Protein AF-A0A2P4YH26-F1 (afdb_monomer_lite)

Organism: NCBI:txid4796

pLDDT: mean 71.0, std 16.08, range [33.94, 95.19]

Foldseek 3Di:
DVVVVVVVVVVVVVPPPPPPPPPPDDDDLPPDDDDDCDPVLVVQLVVQLFDDDDPLQSCLSPQLDPRPPDDDAEDEAEDPDQDPCVVVDDLPPPHHAEYEHADDSVSSSVCSNSSHHYDYDDDDPPVVCPVPPVSVVVSCVVVVVVVD

Structure (mmCIF, N/CA/C/O backbone):
data_AF-A0A2P4YH26-F1
#
_entry.id   AF-A0A2P4YH26-F1
#
loop_
_atom_site.group_PDB
_atom_site.id
_atom_site.type_symbol
_atom_site.label_atom_id
_atom_site.label_alt_id
_atom_site.label_comp_id
_atom_site.label_asym_id
_atom_site.label_entity_id
_atom_site.label_seq_id
_atom_site.pdbx_PDB_ins_code
_atom_site.Cartn_x
_atom_site.Cartn_y
_atom_site.Cartn_z
_atom_site.occupancy
_atom_site.B_iso_or_equiv
_atom_site.auth_seq_id
_atom_site.auth_comp_id
_atom_site.auth_asym_id
_atom_site.auth_atom_id
_atom_site.pdbx_PDB_model_num
ATOM 1 N N . MET A 1 1 ? 18.485 51.018 -24.179 1.00 55.31 1 MET A N 1
ATOM 2 C CA . MET A 1 1 ? 19.057 49.900 -23.391 1.00 55.31 1 MET A CA 1
ATOM 3 C C . MET A 1 1 ? 18.297 49.651 -22.091 1.00 55.31 1 MET A C 1
ATOM 5 O O . MET A 1 1 ? 17.938 48.511 -21.854 1.00 55.31 1 MET A O 1
ATOM 9 N N . LEU A 1 2 ? 17.972 50.676 -21.290 1.00 50.12 2 LEU A N 1
ATOM 10 C CA . LEU A 1 2 ? 17.225 50.501 -20.028 1.00 50.12 2 LEU A CA 1
ATOM 11 C C . LEU A 1 2 ? 15.783 49.977 -20.215 1.00 50.12 2 LEU A C 1
ATOM 13 O O . LEU A 1 2 ? 15.335 49.133 -19.447 1.00 50.12 2 LEU A O 1
ATOM 17 N N . LEU A 1 3 ? 15.090 50.395 -21.283 1.00 50.81 3 LEU A N 1
ATOM 18 C CA . LEU A 1 3 ? 13.731 49.923 -21.603 1.00 50.81 3 LEU A CA 1
ATOM 19 C C . LEU A 1 3 ? 13.684 48.430 -21.987 1.00 50.81 3 LEU A C 1
ATOM 21 O O . LEU A 1 3 ? 12.739 47.723 -21.657 1.00 50.81 3 LEU A O 1
ATOM 25 N N . SER A 1 4 ? 14.730 47.945 -22.659 1.00 53.72 4 SER A N 1
ATOM 26 C CA . SER A 1 4 ? 14.850 46.560 -23.133 1.00 53.72 4 SER A CA 1
ATOM 27 C C . SER A 1 4 ? 15.083 45.580 -21.978 1.00 53.72 4 SER A C 1
ATOM 29 O O . SER A 1 4 ? 14.564 44.468 -21.992 1.00 53.72 4 SER A O 1
ATOM 31 N N . VAL A 1 5 ? 15.827 46.015 -20.954 1.00 57.22 5 VAL A N 1
ATOM 32 C CA . VAL A 1 5 ? 16.092 45.230 -19.739 1.00 57.22 5 VAL A CA 1
ATOM 33 C C . VAL A 1 5 ? 14.832 45.127 -18.873 1.00 57.22 5 VAL A C 1
ATOM 35 O O . VAL A 1 5 ? 14.538 44.053 -18.360 1.00 57.22 5 VAL A O 1
ATOM 38 N N . ALA A 1 6 ? 14.037 46.198 -18.776 1.00 58.22 6 ALA A N 1
ATOM 39 C CA . ALA A 1 6 ? 12.788 46.192 -18.009 1.00 58.22 6 ALA A CA 1
ATOM 40 C C . ALA A 1 6 ? 11.753 45.193 -18.566 1.00 58.22 6 ALA A C 1
ATOM 42 O O . ALA A 1 6 ? 11.118 44.473 -17.799 1.00 58.22 6 ALA A O 1
ATOM 43 N N . ILE A 1 7 ? 11.632 45.095 -19.895 1.00 59.41 7 ILE A N 1
ATOM 44 C CA . ILE A 1 7 ? 10.722 44.147 -20.560 1.00 59.41 7 ILE A CA 1
ATOM 45 C C . ILE A 1 7 ? 11.181 42.697 -20.339 1.00 59.41 7 ILE A C 1
ATOM 47 O O . ILE A 1 7 ? 10.358 41.834 -20.043 1.00 59.41 7 ILE A O 1
ATOM 51 N N . ALA A 1 8 ? 12.488 42.426 -20.412 1.00 58.56 8 ALA A N 1
ATOM 52 C CA . ALA A 1 8 ? 13.033 41.088 -20.173 1.00 58.56 8 ALA A CA 1
ATOM 53 C C . ALA A 1 8 ? 12.855 40.622 -18.713 1.00 58.56 8 ALA A C 1
ATOM 55 O O . ALA A 1 8 ? 12.557 39.453 -18.478 1.00 58.56 8 ALA A O 1
ATOM 56 N N . VAL A 1 9 ? 12.977 41.533 -17.739 1.00 58.69 9 VAL A N 1
ATOM 57 C CA . VAL A 1 9 ? 12.735 41.242 -16.313 1.00 58.69 9 VAL A CA 1
ATOM 58 C C . VAL A 1 9 ? 11.246 41.001 -16.038 1.00 58.69 9 VAL A C 1
ATOM 60 O O . VAL A 1 9 ? 10.903 40.075 -15.307 1.00 58.69 9 VAL A O 1
ATOM 63 N N . LEU A 1 10 ? 10.352 41.764 -16.677 1.00 57.06 10 LEU A N 1
ATOM 64 C CA . LEU A 1 10 ? 8.902 41.556 -16.580 1.00 57.06 10 LEU A CA 1
ATOM 65 C C . LEU A 1 10 ? 8.459 40.213 -17.184 1.00 57.06 10 LEU A C 1
ATOM 67 O O . LEU A 1 10 ? 7.611 39.546 -16.602 1.00 57.06 10 LEU A O 1
ATOM 71 N N . LEU A 1 11 ? 9.062 39.769 -18.293 1.00 55.50 11 LEU A N 1
ATOM 72 C CA . LEU A 1 11 ? 8.759 38.465 -18.902 1.00 55.50 11 LEU A CA 1
ATOM 73 C C . LEU A 1 11 ? 9.250 37.266 -18.069 1.00 55.50 11 LEU A C 1
ATOM 75 O O . LEU A 1 11 ? 8.610 36.218 -18.087 1.00 55.50 11 LEU A O 1
ATOM 79 N N . GLN A 1 12 ? 10.342 37.410 -17.311 1.00 53.78 12 GLN A N 1
ATOM 80 C CA . GLN A 1 12 ? 10.853 36.359 -16.414 1.00 53.78 12 GLN A CA 1
ATOM 81 C C . GLN A 1 12 ? 10.000 36.201 -15.142 1.00 53.78 12 GLN A C 1
ATOM 83 O O . GLN A 1 12 ? 9.910 35.103 -14.601 1.00 53.78 12 GLN A O 1
ATOM 88 N N . LEU A 1 13 ? 9.331 37.268 -14.688 1.00 50.56 13 LEU A N 1
ATOM 89 C CA . LEU A 1 13 ? 8.448 37.239 -13.512 1.00 50.56 13 LEU A CA 1
ATOM 90 C C . LEU A 1 13 ? 7.072 36.605 -13.787 1.00 50.56 13 LEU A C 1
ATOM 92 O O . LEU A 1 13 ? 6.393 36.219 -12.842 1.00 50.56 13 LEU A O 1
ATOM 96 N N . VAL A 1 14 ? 6.659 36.476 -15.054 1.00 52.44 14 VAL A N 1
ATOM 97 C CA . VAL A 1 14 ? 5.358 35.884 -15.437 1.00 52.44 14 VAL A CA 1
ATOM 98 C C . VAL A 1 14 ? 5.423 34.354 -15.544 1.00 52.44 14 VAL A C 1
ATOM 100 O O . VAL A 1 14 ? 4.398 33.686 -15.459 1.00 52.44 14 VAL A O 1
ATOM 103 N N . VAL A 1 15 ? 6.618 33.764 -15.659 1.00 50.00 15 VAL A N 1
ATOM 104 C CA . VAL A 1 15 ? 6.800 32.300 -15.667 1.00 50.00 15 VAL A CA 1
ATOM 105 C C . VAL A 1 15 ? 7.119 31.801 -14.257 1.00 50.00 15 VAL A C 1
ATOM 107 O O . VAL A 1 15 ? 8.029 31.005 -14.032 1.00 50.00 15 VAL A O 1
ATOM 110 N N . THR A 1 16 ? 6.350 32.242 -13.264 1.00 49.81 16 THR A N 1
ATOM 111 C CA . THR A 1 16 ? 6.188 31.422 -12.066 1.00 49.81 16 THR A CA 1
ATOM 112 C C . THR A 1 16 ? 5.353 30.227 -12.495 1.00 49.81 16 THR A C 1
ATOM 114 O O . THR A 1 16 ? 4.152 30.352 -12.721 1.00 49.81 16 THR A O 1
ATOM 117 N N . ARG A 1 17 ? 5.996 29.066 -12.672 1.00 55.66 17 ARG A N 1
ATOM 118 C CA . ARG A 1 17 ? 5.288 27.783 -12.686 1.00 55.66 17 ARG A CA 1
ATOM 119 C C . ARG A 1 17 ? 4.447 27.754 -11.419 1.00 55.66 17 ARG A C 1
ATOM 121 O O . ARG A 1 17 ? 4.992 27.581 -10.331 1.00 55.66 17 ARG A O 1
ATOM 128 N N . GLU A 1 18 ? 3.144 27.956 -11.557 1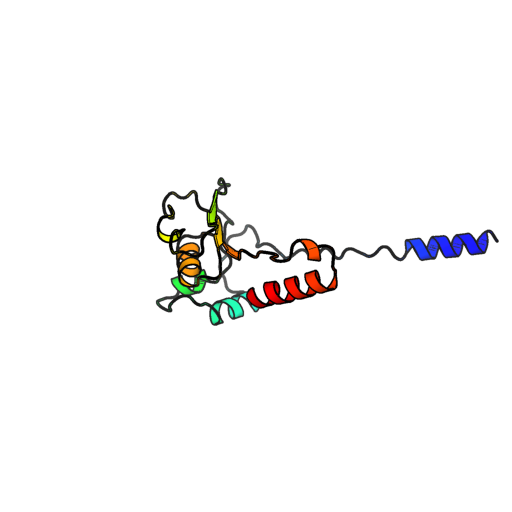.00 50.34 18 GLU A N 1
ATOM 129 C CA . GLU A 1 18 ? 2.224 27.598 -10.498 1.00 50.34 18 GLU A CA 1
ATOM 130 C C . GLU A 1 18 ? 2.432 26.101 -10.281 1.00 50.34 18 GLU A C 1
ATOM 132 O O . GLU A 1 18 ? 2.111 25.275 -11.139 1.00 50.34 18 GLU A O 1
ATOM 137 N N . CYS A 1 19 ? 3.066 25.738 -9.165 1.00 47.38 19 CYS A N 1
ATOM 138 C CA . CYS A 1 19 ? 2.874 24.411 -8.620 1.00 47.38 19 CYS A CA 1
ATOM 139 C C . CYS A 1 19 ? 1.381 24.334 -8.331 1.00 47.38 19 CYS A C 1
ATOM 141 O O . CYS A 1 19 ? 0.920 24.830 -7.304 1.00 47.38 19 CYS A O 1
ATOM 143 N N . VAL A 1 20 ? 0.626 23.762 -9.267 1.00 49.03 20 VAL A N 1
ATOM 144 C CA . VAL A 1 20 ? -0.738 23.331 -9.013 1.00 49.03 20 VAL A CA 1
ATOM 145 C C . VAL A 1 20 ? -0.613 22.252 -7.950 1.00 49.03 20 VAL A C 1
ATOM 147 O O . VAL A 1 20 ? -0.334 21.090 -8.233 1.00 49.03 20 VAL A O 1
ATOM 150 N N . SER A 1 21 ? -0.719 22.677 -6.695 1.00 44.16 21 SER A N 1
ATOM 151 C CA . SER A 1 21 ? -0.915 21.781 -5.574 1.00 44.16 21 SER A CA 1
ATOM 152 C C . SER A 1 21 ? -2.305 21.200 -5.762 1.00 44.16 21 SER A C 1
ATOM 154 O O . SER A 1 21 ? -3.312 21.851 -5.485 1.00 44.16 21 SER A O 1
ATOM 156 N N . GLN A 1 22 ? -2.366 20.003 -6.334 1.00 46.62 22 GLN A N 1
ATOM 157 C CA . GLN A 1 22 ? -3.603 19.251 -6.386 1.00 46.62 22 GLN A CA 1
ATOM 158 C C . GLN A 1 22 ? -3.866 18.751 -4.966 1.00 46.62 22 GLN A C 1
ATOM 160 O O . GLN A 1 22 ? -3.292 17.764 -4.512 1.00 46.62 22 GLN A O 1
ATOM 165 N N . THR A 1 23 ? -4.700 19.476 -4.225 1.00 46.66 23 THR A N 1
ATOM 166 C CA . THR A 1 23 ? -5.239 18.967 -2.969 1.00 46.66 23 THR A CA 1
ATOM 167 C C . THR A 1 23 ? -6.223 17.862 -3.312 1.00 46.66 23 THR A C 1
ATOM 169 O O . THR A 1 23 ? -7.326 18.133 -3.786 1.00 46.66 23 THR A O 1
ATOM 172 N N . VAL A 1 24 ? -5.812 16.613 -3.100 1.00 39.81 24 VAL A N 1
ATOM 173 C CA . VAL A 1 24 ? -6.736 15.478 -3.090 1.00 39.81 24 VAL A CA 1
ATOM 174 C C . VAL A 1 24 ? -7.606 15.650 -1.842 1.00 39.81 24 VAL A C 1
ATOM 176 O O . VAL A 1 24 ? -7.046 15.713 -0.744 1.00 39.81 24 VAL A O 1
ATOM 179 N N . PRO A 1 25 ? -8.936 15.801 -1.965 1.00 39.72 25 PRO A N 1
ATOM 180 C CA . PRO A 1 25 ? -9.795 15.941 -0.800 1.00 39.72 25 PRO A CA 1
ATOM 181 C C . PRO A 1 25 ? -9.681 14.673 0.052 1.00 39.72 25 PRO A C 1
ATOM 183 O O . PRO A 1 25 ? -10.095 13.592 -0.360 1.00 39.72 25 PRO A O 1
ATOM 186 N N . LEU A 1 26 ? -9.089 14.813 1.238 1.00 44.59 26 LEU A N 1
ATOM 187 C CA . LEU A 1 26 ? -9.231 13.838 2.309 1.00 44.59 26 LEU A CA 1
ATOM 188 C C . LEU A 1 26 ? -10.547 14.145 3.027 1.00 44.59 26 LEU A C 1
ATOM 190 O O . LEU A 1 26 ? -10.821 15.285 3.390 1.00 44.59 26 LEU A O 1
ATOM 194 N N . TYR A 1 27 ? -11.355 13.101 3.131 1.00 47.09 27 TYR A N 1
ATOM 195 C CA . TYR A 1 27 ? -12.745 13.033 3.570 1.00 47.09 27 TYR A CA 1
ATOM 196 C C . TYR A 1 27 ? -13.065 13.874 4.823 1.00 47.09 27 TYR A C 1
ATOM 198 O O . TYR A 1 27 ? -12.258 13.983 5.747 1.00 47.09 27 TYR A O 1
ATOM 206 N N . ASP A 1 28 ? -14.269 14.454 4.824 1.00 37.09 28 ASP A N 1
ATOM 207 C CA . ASP A 1 28 ? -14.787 15.406 5.813 1.00 37.09 28 ASP A CA 1
ATOM 208 C C . ASP A 1 28 ? -15.160 14.755 7.162 1.00 37.09 28 ASP A C 1
ATOM 210 O O . ASP A 1 28 ? -15.584 13.602 7.246 1.00 37.09 28 ASP A O 1
ATOM 214 N N . VAL A 1 29 ? -15.033 15.542 8.231 1.00 46.84 29 VAL A N 1
ATOM 215 C CA . VAL A 1 29 ? -15.063 15.202 9.668 1.00 46.84 29 VAL A CA 1
ATOM 216 C C . VAL A 1 29 ? -16.464 14.790 10.164 1.00 46.84 29 VAL A C 1
ATOM 218 O O . VAL A 1 29 ? -16.672 14.565 11.355 1.00 46.84 29 VAL A O 1
ATOM 221 N N . GLN A 1 30 ? -17.447 14.664 9.271 1.00 45.66 30 GLN A N 1
ATOM 222 C CA . GLN A 1 30 ? -18.862 14.675 9.647 1.00 45.66 30 GLN A CA 1
ATOM 223 C C . GLN A 1 30 ? -19.574 13.315 9.648 1.00 45.66 30 GLN A C 1
ATOM 225 O O . GLN A 1 30 ? -20.747 13.255 10.011 1.00 45.66 30 GLN A O 1
ATOM 230 N N . GLY A 1 31 ? -18.882 12.214 9.328 1.00 44.56 31 GLY A N 1
ATOM 231 C CA . GLY A 1 31 ? -19.346 10.859 9.665 1.00 44.56 31 GLY A CA 1
ATOM 232 C C . GLY A 1 31 ? -20.720 10.460 9.105 1.00 44.56 31 GLY A C 1
ATOM 233 O O . GLY A 1 31 ? -21.402 9.633 9.708 1.00 44.56 31 GLY A O 1
ATOM 234 N N . PHE A 1 32 ? -21.144 11.032 7.973 1.00 39.19 32 PHE A N 1
ATOM 235 C CA . PHE A 1 32 ? -22.403 10.679 7.316 1.00 39.19 32 PHE A CA 1
ATOM 236 C C . PHE A 1 32 ? -22.147 9.684 6.176 1.00 39.19 32 PHE A C 1
ATOM 238 O O . PHE A 1 32 ? -21.656 10.042 5.108 1.00 39.19 32 PHE A O 1
ATOM 245 N N . PHE A 1 33 ? -22.490 8.416 6.406 1.00 52.78 33 PHE A N 1
ATOM 246 C CA . PHE A 1 33 ? -22.523 7.376 5.376 1.00 52.78 33 PHE A CA 1
ATOM 247 C C . PHE A 1 33 ? -23.826 7.490 4.574 1.00 52.78 33 PHE A C 1
ATOM 249 O O . PHE A 1 33 ? -24.819 6.878 4.952 1.00 52.78 33 PHE A O 1
ATOM 256 N N . VAL A 1 34 ? -23.834 8.252 3.471 1.00 45.00 34 VAL A N 1
ATOM 257 C CA . VAL A 1 34 ? -24.788 8.043 2.363 1.00 45.00 34 VAL A CA 1
ATOM 258 C C . VAL A 1 34 ? -24.142 8.423 1.014 1.00 45.00 34 VAL A C 1
ATOM 260 O O . VAL A 1 34 ? -24.107 9.580 0.615 1.00 45.00 34 VAL A O 1
ATOM 263 N N . ASP A 1 35 ? -23.631 7.399 0.328 1.00 51.06 35 ASP A N 1
ATOM 264 C CA . ASP A 1 35 ? -23.844 7.148 -1.107 1.00 51.06 35 ASP A CA 1
ATOM 265 C C . ASP A 1 35 ? -23.234 8.067 -2.189 1.00 51.06 35 ASP A C 1
ATOM 267 O O . ASP A 1 35 ? -23.859 8.352 -3.211 1.00 51.06 35 ASP A O 1
ATOM 271 N N . LEU A 1 36 ? -21.955 8.432 -2.063 1.00 57.12 36 LEU A N 1
ATOM 272 C CA . LEU A 1 36 ? -21.167 8.744 -3.261 1.00 57.12 36 LEU A CA 1
ATOM 273 C C . LEU A 1 36 ? -19.825 8.017 -3.243 1.00 57.12 36 LEU A C 1
ATOM 275 O O . LEU A 1 36 ? -18.767 8.633 -3.157 1.00 57.12 36 LEU A O 1
ATOM 279 N N . MET A 1 37 ? -19.877 6.682 -3.350 1.00 64.75 37 MET A N 1
ATOM 280 C CA . MET A 1 37 ? -18.710 5.926 -3.813 1.00 64.75 37 MET A CA 1
ATOM 281 C C . MET A 1 37 ? -18.206 6.588 -5.092 1.00 64.75 37 MET A C 1
ATOM 283 O O . MET A 1 37 ? -18.957 6.724 -6.070 1.00 64.75 37 MET A O 1
ATOM 287 N N . THR A 1 38 ? -16.947 7.009 -5.080 1.00 75.31 38 THR A N 1
ATOM 288 C CA . THR A 1 38 ? -16.344 7.631 -6.252 1.00 75.31 38 THR A CA 1
ATOM 289 C C . THR A 1 38 ? -16.299 6.620 -7.401 1.00 75.31 38 THR A C 1
ATOM 291 O O . THR A 1 38 ? -16.445 5.403 -7.218 1.00 75.31 38 THR A O 1
ATOM 294 N N . HIS A 1 39 ? -16.103 7.102 -8.632 1.00 79.50 39 HIS A N 1
ATOM 295 C CA . HIS A 1 39 ? -15.848 6.195 -9.753 1.00 79.50 39 HIS A CA 1
ATOM 296 C C . HIS A 1 39 ? -14.652 5.275 -9.440 1.00 79.50 39 HIS A C 1
ATOM 298 O O . HIS A 1 39 ? -14.676 4.091 -9.787 1.00 79.50 39 HIS A O 1
ATOM 304 N N . GLU A 1 40 ? -13.628 5.801 -8.771 1.00 79.06 40 GLU A N 1
ATOM 305 C CA . GLU A 1 40 ? -12.434 5.053 -8.381 1.00 79.06 40 GLU A CA 1
ATOM 306 C C . GLU A 1 40 ? -12.757 3.960 -7.363 1.00 79.06 40 GLU A C 1
ATOM 308 O O . GLU A 1 40 ? -12.359 2.815 -7.565 1.00 79.06 40 GLU A O 1
ATOM 313 N N . ASP A 1 41 ? -13.554 4.263 -6.337 1.00 77.00 41 ASP A N 1
ATOM 314 C CA . ASP A 1 41 ? -13.987 3.266 -5.352 1.00 77.00 41 ASP A CA 1
ATOM 315 C C . ASP A 1 41 ? -14.739 2.128 -6.036 1.00 77.00 41 ASP A C 1
ATOM 317 O O . ASP A 1 41 ? -14.428 0.956 -5.842 1.00 77.00 41 ASP A O 1
ATOM 321 N N . ARG A 1 42 ? -15.669 2.454 -6.940 1.00 77.44 42 ARG A N 1
ATOM 322 C CA . ARG A 1 42 ? -16.412 1.436 -7.692 1.00 77.44 42 ARG A CA 1
ATOM 323 C C . ARG A 1 42 ? -15.501 0.579 -8.578 1.00 77.44 42 ARG A C 1
ATOM 325 O O . ARG A 1 42 ? -15.781 -0.605 -8.759 1.00 77.44 42 ARG A O 1
ATOM 332 N N . ALA A 1 43 ? -14.441 1.150 -9.147 1.00 80.00 43 ALA A N 1
ATOM 333 C CA . ALA A 1 43 ? -13.455 0.393 -9.915 1.00 80.00 43 ALA A CA 1
ATOM 334 C C . ALA A 1 43 ? -12.645 -0.553 -9.011 1.00 80.00 43 ALA A C 1
ATOM 336 O O . ALA A 1 43 ? -12.537 -1.737 -9.326 1.00 80.00 43 ALA A O 1
ATOM 337 N N . ARG A 1 44 ? -12.179 -0.071 -7.850 1.00 77.94 44 ARG A N 1
ATOM 338 C CA . ARG A 1 44 ? -11.454 -0.873 -6.848 1.00 77.94 44 ARG A CA 1
ATOM 339 C C . ARG A 1 44 ? -12.280 -2.043 -6.331 1.00 77.94 44 ARG A C 1
ATOM 341 O O . ARG A 1 44 ? -11.781 -3.160 -6.252 1.00 77.94 44 ARG A O 1
ATOM 348 N N . LEU A 1 45 ? -13.564 -1.815 -6.052 1.00 78.44 45 LEU A N 1
ATOM 349 C CA . LEU A 1 45 ? -14.476 -2.873 -5.618 1.00 78.44 45 LEU A CA 1
ATOM 350 C C . LEU A 1 45 ? -14.640 -3.978 -6.672 1.00 78.44 45 LEU A C 1
ATOM 352 O O . LEU A 1 45 ? -14.727 -5.149 -6.318 1.00 78.44 45 LEU A O 1
ATOM 356 N N . ARG A 1 46 ? -14.653 -3.631 -7.968 1.00 78.25 46 ARG A N 1
ATOM 357 C CA . ARG A 1 46 ? -14.769 -4.612 -9.065 1.00 78.25 46 ARG A CA 1
ATOM 358 C C . ARG A 1 46 ? -13.494 -5.422 -9.292 1.00 78.25 46 ARG A C 1
ATOM 360 O O . ARG A 1 46 ? -13.591 -6.571 -9.707 1.00 78.25 46 ARG A O 1
ATOM 367 N N . ALA A 1 47 ? -12.328 -4.827 -9.055 1.00 80.00 47 ALA A N 1
ATOM 368 C CA . ALA A 1 47 ? -11.024 -5.476 -9.207 1.00 80.00 47 ALA A CA 1
ATOM 369 C C . ALA A 1 47 ? -10.539 -6.170 -7.917 1.00 80.00 47 ALA A C 1
ATOM 371 O O . ALA A 1 47 ? -9.435 -6.710 -7.878 1.00 80.00 47 ALA A O 1
ATOM 372 N N . CYS A 1 48 ? -11.355 -6.152 -6.859 1.00 80.88 48 CYS A N 1
ATOM 373 C CA . CYS A 1 48 ? -10.988 -6.634 -5.537 1.00 80.88 48 CYS A CA 1
ATOM 374 C C . CYS A 1 48 ? -10.628 -8.133 -5.561 1.00 80.88 48 CYS A C 1
ATOM 376 O O . CYS A 1 48 ? -11.473 -8.958 -5.913 1.00 80.88 48 CYS A O 1
ATOM 378 N N . PRO A 1 49 ? -9.403 -8.521 -5.156 1.00 82.69 49 PRO A N 1
ATOM 379 C CA . PRO A 1 49 ? -8.982 -9.921 -5.162 1.00 82.69 49 PRO A CA 1
ATOM 380 C C . PRO A 1 49 ? -9.526 -10.733 -3.974 1.00 82.69 49 PRO A C 1
ATOM 382 O O . PRO A 1 49 ? -9.243 -11.927 -3.880 1.00 82.69 49 PRO A O 1
ATOM 385 N N . CYS A 1 50 ? -10.269 -10.110 -3.055 1.00 83.62 50 CYS A N 1
ATOM 386 C CA . CYS A 1 50 ? -10.742 -10.757 -1.836 1.00 83.62 50 CYS A CA 1
ATOM 387 C C . CYS A 1 50 ? -11.966 -11.650 -2.089 1.00 83.62 50 CYS A C 1
ATOM 389 O O . CYS A 1 50 ? -12.867 -11.256 -2.829 1.00 83.62 50 CYS A O 1
ATOM 391 N N . PRO A 1 51 ? -12.022 -12.860 -1.496 1.00 71.44 51 PRO A N 1
ATOM 392 C CA . PRO A 1 51 ? -13.066 -13.835 -1.792 1.00 71.44 51 PRO A CA 1
ATOM 393 C C . PRO A 1 51 ? -14.465 -13.326 -1.416 1.00 71.44 51 PRO A C 1
ATOM 395 O O . PRO A 1 51 ? -14.715 -12.900 -0.294 1.00 71.44 51 PRO A O 1
ATOM 398 N N . ASN A 1 52 ? -15.391 -13.408 -2.372 1.00 59.72 52 ASN A N 1
ATOM 399 C CA . ASN A 1 52 ? -16.762 -12.918 -2.249 1.00 59.72 52 ASN A CA 1
ATOM 400 C C . ASN A 1 52 ? -17.593 -13.765 -1.273 1.00 59.72 52 ASN A C 1
ATOM 402 O O . ASN A 1 52 ? -18.164 -14.785 -1.657 1.00 59.72 52 ASN A O 1
ATOM 406 N N . SER A 1 53 ? -17.739 -13.314 -0.030 1.00 52.75 53 SER A N 1
ATOM 407 C CA . SER A 1 53 ? -18.821 -13.776 0.845 1.00 52.75 53 SER A CA 1
ATOM 408 C C . SER A 1 53 ? -19.300 -12.651 1.769 1.00 52.75 53 SER A C 1
ATOM 410 O O . SER A 1 53 ? -18.931 -12.591 2.940 1.00 52.75 53 SER A O 1
ATOM 412 N N . GLY A 1 54 ? -20.132 -11.759 1.219 1.00 55.12 54 GLY A N 1
ATOM 413 C CA . GLY A 1 54 ? -20.907 -10.753 1.960 1.00 55.12 54 GLY A CA 1
ATOM 414 C C . GLY A 1 54 ? -20.449 -9.300 1.783 1.00 55.12 54 GLY A C 1
ATOM 415 O O . GLY A 1 54 ? -19.300 -9.029 1.439 1.00 55.12 54 GLY A O 1
ATOM 416 N N . ASP A 1 55 ? -21.358 -8.362 2.070 1.00 55.34 55 ASP A N 1
ATOM 417 C CA . ASP A 1 55 ? -21.168 -6.906 1.912 1.00 55.34 55 ASP A CA 1
ATOM 418 C C . ASP A 1 55 ? -19.982 -6.343 2.721 1.00 55.34 55 ASP A C 1
ATOM 420 O O . ASP A 1 55 ? -19.397 -5.324 2.358 1.00 55.34 55 ASP A O 1
ATOM 424 N N . LEU A 1 56 ? -19.573 -7.049 3.783 1.00 56.25 56 LEU A N 1
ATOM 425 C CA . LEU A 1 56 ? -18.446 -6.695 4.651 1.00 56.25 56 LEU A CA 1
ATOM 426 C C . LEU A 1 56 ? -17.069 -6.941 3.996 1.00 56.25 56 LEU A C 1
ATOM 428 O O . LEU A 1 56 ? -16.088 -6.296 4.362 1.00 56.25 56 LEU A O 1
ATOM 432 N N . ILE A 1 57 ? -16.975 -7.853 3.019 1.00 60.44 57 ILE A N 1
ATOM 433 C CA . ILE A 1 57 ? -15.703 -8.168 2.344 1.00 60.44 57 ILE A CA 1
ATOM 434 C C . ILE A 1 57 ? -15.418 -7.182 1.206 1.00 60.44 57 ILE A C 1
ATOM 436 O O . ILE A 1 57 ? -14.270 -6.808 0.979 1.00 60.44 57 ILE A O 1
ATOM 440 N N . THR A 1 58 ? -16.457 -6.671 0.548 1.00 63.34 58 THR A N 1
ATOM 441 C CA . THR A 1 58 ? -16.325 -5.648 -0.497 1.00 63.34 58 THR A CA 1
ATOM 442 C C . THR A 1 58 ? -15.697 -4.370 0.070 1.00 63.34 58 THR A C 1
ATOM 444 O O . THR A 1 58 ? -14.788 -3.806 -0.535 1.00 63.34 58 THR A O 1
ATOM 447 N N . SER A 1 59 ? -16.061 -3.967 1.295 1.00 71.62 59 SER A N 1
ATOM 448 C CA . SER A 1 59 ? -15.438 -2.813 1.962 1.00 71.62 59 SER A CA 1
ATOM 449 C C . SER A 1 59 ? -13.945 -2.974 2.266 1.00 71.62 59 SER A C 1
ATOM 451 O O . SER A 1 59 ? -13.285 -1.971 2.518 1.00 71.62 59 SER A O 1
ATOM 453 N N . LEU A 1 60 ? -13.383 -4.189 2.203 1.00 76.25 60 LEU A N 1
ATOM 454 C CA . LEU A 1 60 ? -11.942 -4.389 2.384 1.00 76.25 60 LEU A CA 1
ATOM 455 C C . LEU A 1 60 ? -11.129 -3.748 1.263 1.00 76.25 60 LEU A C 1
ATOM 457 O O . LEU A 1 60 ? -9.965 -3.446 1.462 1.00 76.25 60 LEU A O 1
ATOM 461 N N . CYS A 1 61 ? -11.717 -3.524 0.093 1.00 77.25 61 CYS A N 1
ATOM 462 C CA . CYS A 1 61 ? -11.039 -2.880 -1.030 1.00 77.25 61 CYS A CA 1
ATOM 463 C C . CYS A 1 61 ? -11.258 -1.360 -1.085 1.00 77.25 61 CYS A C 1
ATOM 465 O O . CYS A 1 61 ? -10.808 -0.702 -2.025 1.00 77.25 61 CYS A O 1
ATOM 467 N N . LEU A 1 62 ? -11.922 -0.794 -0.075 1.00 79.88 62 LEU A N 1
ATOM 468 C CA . LEU A 1 62 ? -12.013 0.648 0.120 1.00 79.88 62 LEU A CA 1
ATOM 469 C C . LEU A 1 62 ? -10.832 1.154 0.961 1.00 79.88 62 LEU A C 1
ATOM 471 O O . LEU A 1 62 ? -10.218 0.376 1.697 1.00 79.88 62 LEU A O 1
ATOM 475 N N . PRO A 1 63 ? -10.498 2.455 0.876 1.00 76.69 63 PRO A N 1
ATOM 476 C CA . PRO A 1 63 ? -9.474 3.046 1.725 1.00 76.69 63 PRO A CA 1
ATOM 477 C C . PRO A 1 63 ? -9.717 2.731 3.204 1.00 76.69 63 PRO A C 1
ATOM 479 O O . PRO A 1 63 ? -10.808 2.956 3.727 1.00 76.69 63 PRO A O 1
ATOM 482 N N . VAL A 1 64 ? -8.687 2.226 3.889 1.00 75.94 64 VAL A N 1
ATOM 483 C CA . VAL A 1 64 ? -8.767 1.965 5.329 1.00 75.94 64 VAL A CA 1
ATOM 484 C C . VAL A 1 64 ? -8.972 3.293 6.051 1.00 75.94 64 VAL A C 1
ATOM 486 O O . VAL A 1 64 ? -8.067 4.130 6.084 1.00 75.94 64 VAL A O 1
ATOM 489 N N . ASP A 1 65 ? -10.153 3.466 6.640 1.00 71.00 65 ASP A N 1
ATOM 490 C CA . ASP A 1 65 ? -10.520 4.706 7.306 1.00 71.00 65 ASP A CA 1
ATOM 491 C C . ASP A 1 65 ? -9.979 4.776 8.746 1.00 71.00 65 ASP A C 1
ATOM 493 O O . ASP A 1 65 ? -10.086 3.846 9.565 1.00 71.00 65 ASP A O 1
ATOM 497 N N . PHE A 1 66 ? -9.367 5.918 9.043 1.00 67.88 66 PHE A N 1
ATOM 498 C CA . PHE A 1 66 ? -8.889 6.304 10.367 1.00 67.88 66 PHE A CA 1
ATOM 499 C C . PHE A 1 66 ? -9.627 7.540 10.898 1.00 67.88 66 PHE A C 1
ATOM 501 O O . PHE A 1 66 ? -9.410 7.909 12.054 1.00 67.88 66 PHE A O 1
ATOM 508 N N . ALA A 1 67 ? -10.502 8.163 10.102 1.00 61.38 67 ALA A N 1
ATOM 509 C CA . ALA A 1 67 ? -11.357 9.254 10.532 1.00 61.38 67 ALA A CA 1
ATOM 510 C C . ALA A 1 67 ? -12.234 8.795 11.706 1.00 61.38 67 ALA A C 1
ATOM 512 O O . ALA A 1 67 ? -12.719 7.666 11.767 1.00 61.38 67 ALA A O 1
ATOM 513 N N . GLY A 1 68 ? -12.350 9.647 12.725 1.00 60.50 68 GLY A N 1
ATOM 514 C CA . GLY A 1 68 ? -13.066 9.324 13.963 1.00 60.50 68 GLY A CA 1
ATOM 515 C C . GLY A 1 68 ? -12.340 8.368 14.924 1.00 60.50 68 GLY A C 1
ATOM 516 O O . GLY A 1 68 ? -12.782 8.221 16.065 1.00 60.50 68 GLY A O 1
ATOM 517 N N . LYS A 1 69 ? -11.206 7.756 14.543 1.00 67.81 69 LYS A N 1
ATOM 518 C CA . LYS A 1 69 ? -10.366 6.999 15.488 1.00 67.81 69 LYS A CA 1
ATOM 519 C C . LYS A 1 69 ? -9.497 7.965 16.294 1.00 67.81 69 LYS A C 1
ATOM 521 O O . LYS A 1 69 ? -8.992 8.960 15.779 1.00 67.81 69 LYS A O 1
ATOM 526 N N . LYS A 1 70 ? -9.297 7.665 17.583 1.00 73.00 70 LYS A N 1
ATOM 527 C CA . LYS A 1 70 ? -8.360 8.428 18.421 1.00 73.00 70 LYS A CA 1
ATOM 528 C C . LYS A 1 70 ? -6.955 8.360 17.804 1.00 73.00 70 LYS A C 1
ATOM 530 O O . LYS A 1 70 ? -6.589 7.288 17.313 1.00 73.00 70 LYS A O 1
ATOM 535 N N . PRO A 1 71 ? -6.157 9.443 17.874 1.00 72.12 71 PRO A N 1
ATOM 536 C CA . PRO A 1 71 ? -4.749 9.393 17.504 1.00 72.12 71 PRO A CA 1
ATOM 537 C C . PRO A 1 71 ? -4.079 8.210 18.204 1.00 72.12 71 PRO A C 1
ATOM 539 O O . PRO A 1 71 ? -4.100 8.107 19.433 1.00 72.12 71 PRO A O 1
ATOM 542 N N . ARG A 1 72 ? -3.542 7.284 17.412 1.00 74.12 72 ARG A N 1
ATOM 543 C CA . ARG A 1 72 ? -2.866 6.077 17.890 1.00 74.12 72 ARG A CA 1
ATOM 544 C C . ARG A 1 72 ? -1.451 6.039 17.341 1.00 74.12 72 ARG A C 1
ATOM 546 O O . ARG A 1 72 ? -1.176 6.630 16.302 1.00 74.12 72 ARG A O 1
ATOM 553 N N . LYS A 1 73 ? -0.560 5.348 18.050 1.00 80.62 73 LYS A N 1
ATOM 554 C CA . LYS A 1 73 ? 0.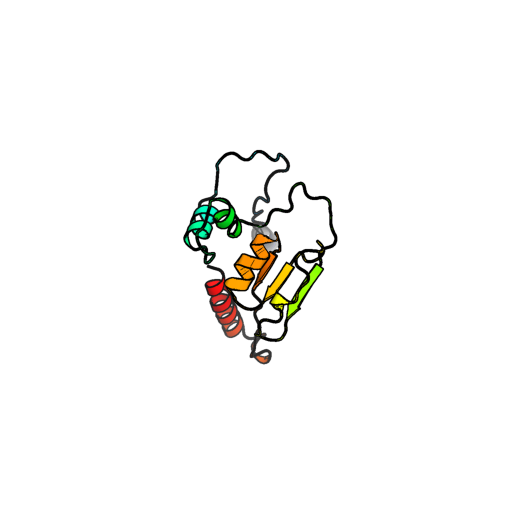779 5.062 17.531 1.00 80.62 73 LYS A CA 1
ATOM 555 C C . LYS A 1 73 ? 0.637 4.211 16.272 1.00 80.62 73 LYS A C 1
ATOM 557 O O . LYS A 1 73 ? -0.098 3.226 16.291 1.00 80.62 73 LYS A O 1
ATOM 562 N N . GLU A 1 74 ? 1.323 4.607 15.209 1.00 84.12 74 GLU A N 1
ATOM 563 C CA . GLU A 1 74 ? 1.457 3.782 14.014 1.00 84.12 74 GLU A CA 1
ATOM 564 C C . GLU A 1 74 ? 2.570 2.759 14.243 1.00 84.12 74 GLU A C 1
ATOM 566 O O . GLU A 1 74 ? 3.672 3.117 14.666 1.00 84.12 74 GLU A O 1
ATOM 571 N N . VAL A 1 75 ? 2.278 1.485 13.991 1.00 87.00 75 VAL A N 1
ATOM 572 C CA . VAL A 1 75 ? 3.274 0.413 14.016 1.00 87.00 75 VAL A CA 1
ATOM 573 C C . VAL A 1 75 ? 3.338 -0.203 12.635 1.00 87.00 75 VAL A C 1
ATOM 575 O O . VAL A 1 75 ? 2.324 -0.593 12.051 1.00 87.00 75 VAL A O 1
ATOM 578 N N . PHE A 1 76 ? 4.560 -0.260 12.125 1.00 87.38 76 PHE A N 1
ATOM 579 C CA . PHE A 1 76 ? 4.877 -0.728 10.791 1.00 87.38 76 PHE A CA 1
ATOM 580 C C . PHE A 1 76 ? 5.548 -2.090 10.900 1.00 87.38 76 PHE A C 1
ATOM 582 O O . PHE A 1 76 ? 6.553 -2.224 11.599 1.00 87.38 76 PHE A O 1
ATOM 589 N N . ALA A 1 77 ? 5.021 -3.082 10.190 1.00 87.12 77 ALA A N 1
ATOM 590 C CA . ALA A 1 77 ? 5.731 -4.332 9.959 1.00 87.12 77 ALA A CA 1
ATOM 591 C C . ALA A 1 77 ? 6.230 -4.382 8.516 1.00 87.12 77 ALA A C 1
ATOM 593 O O . ALA A 1 77 ? 5.548 -3.966 7.581 1.00 87.12 77 ALA A O 1
ATOM 594 N N . PHE A 1 78 ? 7.434 -4.903 8.335 1.00 84.62 78 PHE A N 1
ATOM 595 C CA . PHE A 1 78 ? 8.008 -5.162 7.026 1.00 84.62 78 PHE A CA 1
ATOM 596 C C . PHE A 1 78 ? 8.779 -6.476 7.087 1.00 84.62 78 PHE A C 1
ATOM 598 O O . PHE A 1 78 ? 9.411 -6.793 8.097 1.00 84.62 78 PHE A O 1
ATOM 605 N N . SER A 1 79 ? 8.747 -7.239 5.998 1.00 76.44 79 SER A N 1
ATOM 606 C CA . SER A 1 79 ? 9.603 -8.412 5.829 1.00 76.44 79 SER A CA 1
ATOM 607 C C . SER A 1 79 ? 10.559 -8.213 4.672 1.00 76.44 79 SER A C 1
ATOM 609 O O . SER A 1 79 ? 10.263 -7.620 3.629 1.00 76.44 79 SER A O 1
ATOM 611 N N . VAL A 1 80 ? 11.750 -8.757 4.868 1.00 74.12 80 VAL A N 1
ATOM 612 C CA . VAL A 1 80 ? 12.749 -8.891 3.813 1.00 74.12 80 VAL A CA 1
ATOM 613 C C . VAL A 1 80 ? 12.615 -10.204 3.045 1.00 74.12 80 VAL A C 1
ATOM 615 O O . VAL A 1 80 ? 13.131 -10.277 1.938 1.00 74.12 80 VAL A O 1
ATOM 618 N N . ALA A 1 81 ? 11.913 -11.207 3.586 1.00 70.69 81 ALA A N 1
ATOM 619 C CA . ALA A 1 81 ? 11.672 -12.463 2.875 1.00 70.69 81 ALA A CA 1
ATOM 620 C C . ALA A 1 81 ? 10.284 -12.493 2.238 1.00 70.69 81 ALA A C 1
ATOM 622 O O . ALA A 1 81 ? 9.354 -11.849 2.724 1.00 70.69 81 ALA A O 1
ATOM 623 N N . ALA A 1 82 ? 10.190 -13.270 1.164 1.00 71.25 82 ALA A N 1
ATOM 624 C CA . ALA A 1 82 ? 8.992 -13.477 0.361 1.00 71.25 82 ALA A CA 1
ATOM 625 C C . ALA A 1 82 ? 8.133 -14.664 0.852 1.00 71.25 82 ALA A C 1
ATOM 627 O O . ALA A 1 82 ? 7.378 -15.228 0.071 1.00 71.25 82 ALA A O 1
ATOM 628 N N . ASP A 1 83 ? 8.296 -15.080 2.109 1.00 79.56 83 ASP A N 1
ATOM 629 C CA . ASP A 1 83 ? 7.633 -16.238 2.715 1.00 79.56 83 ASP A CA 1
ATOM 630 C C . ASP A 1 83 ? 6.468 -15.834 3.633 1.00 79.56 83 ASP A C 1
ATOM 632 O O . ASP A 1 83 ? 6.353 -14.690 4.055 1.00 79.56 83 ASP A O 1
ATOM 636 N N . ASP A 1 84 ? 5.625 -16.783 4.030 1.00 81.38 84 ASP A N 1
ATOM 637 C CA . ASP A 1 84 ? 4.377 -16.540 4.775 1.00 81.38 84 ASP A CA 1
ATOM 638 C C . ASP A 1 84 ? 4.558 -16.071 6.241 1.00 81.38 84 ASP A C 1
ATOM 640 O O . ASP A 1 84 ? 3.685 -16.251 7.095 1.00 81.38 84 ASP A O 1
ATOM 644 N N . ARG A 1 85 ? 5.689 -15.453 6.598 1.00 83.38 85 ARG A N 1
ATOM 645 C CA . ARG A 1 85 ? 5.964 -14.975 7.964 1.00 83.38 85 ARG A CA 1
ATOM 646 C C . ARG A 1 85 ? 4.977 -13.913 8.441 1.00 83.38 85 ARG A C 1
ATOM 648 O O . ARG A 1 85 ? 4.770 -13.802 9.647 1.00 83.38 85 ARG A O 1
ATOM 655 N N . TRP A 1 86 ? 4.307 -13.216 7.524 1.00 84.94 86 TRP A N 1
ATOM 656 C CA . TRP A 1 86 ? 3.209 -12.300 7.839 1.00 84.94 86 TRP A CA 1
ATOM 657 C C . TRP A 1 86 ? 2.064 -12.971 8.614 1.00 84.94 86 TRP A C 1
ATOM 659 O O . TRP A 1 86 ? 1.404 -12.319 9.422 1.00 84.94 86 TRP A O 1
ATOM 66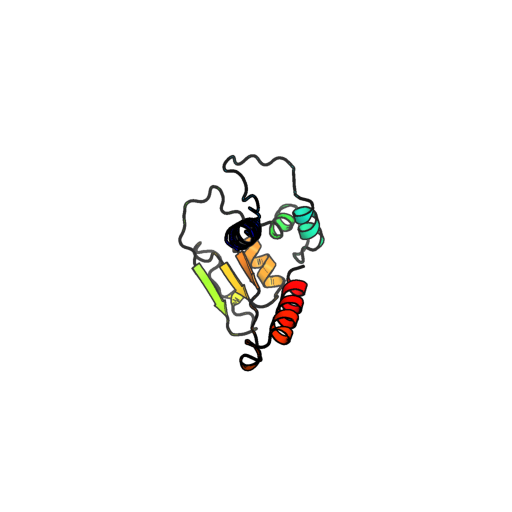9 N N . LYS A 1 87 ? 1.862 -14.287 8.449 1.00 86.94 87 LYS A N 1
ATOM 670 C CA . LYS A 1 87 ? 0.838 -15.056 9.181 1.00 86.94 87 LYS A CA 1
ATOM 671 C C . LYS A 1 87 ? 1.099 -15.110 10.690 1.00 86.94 87 LYS A C 1
ATOM 673 O O . LYS A 1 87 ? 0.183 -15.370 11.458 1.00 86.94 87 LYS A O 1
ATOM 678 N N . HIS A 1 88 ? 2.332 -14.833 11.116 1.00 86.75 88 HIS A N 1
ATOM 679 C CA . HIS A 1 88 ? 2.747 -14.830 12.520 1.00 86.75 88 HIS A CA 1
ATOM 680 C C . HIS A 1 88 ? 2.739 -13.430 13.141 1.00 86.75 88 HIS A C 1
ATOM 682 O O . HIS A 1 88 ? 3.149 -13.266 14.290 1.00 86.75 88 HIS A O 1
ATOM 688 N N . TYR A 1 89 ? 2.337 -12.406 12.384 1.00 86.44 89 TYR A N 1
ATOM 689 C CA . TYR A 1 89 ? 2.204 -11.064 12.928 1.00 86.44 89 TYR A CA 1
ATOM 690 C C . TYR A 1 89 ? 1.053 -10.998 13.921 1.00 86.44 89 TYR A C 1
ATOM 692 O O . TYR A 1 89 ? 0.051 -11.704 13.807 1.00 86.44 89 TYR A O 1
ATOM 700 N N . ASP A 1 90 ? 1.208 -10.121 14.905 1.00 83.75 90 ASP A N 1
ATOM 701 C CA . ASP A 1 90 ? 0.148 -9.857 15.860 1.00 83.75 90 ASP A CA 1
ATOM 702 C C . ASP A 1 90 ? -0.857 -8.866 15.263 1.00 83.75 90 ASP A C 1
ATOM 704 O O . ASP A 1 90 ? -0.711 -7.644 15.360 1.00 83.75 90 ASP A O 1
ATOM 708 N N . TRP A 1 91 ? -1.854 -9.422 14.578 1.00 83.50 91 TRP A N 1
ATOM 709 C CA . TRP A 1 91 ? -2.918 -8.671 13.917 1.00 83.50 91 TRP A CA 1
ATOM 710 C C . TRP A 1 91 ? -3.969 -8.126 14.894 1.00 83.50 91 TRP A C 1
ATOM 712 O O . TRP A 1 91 ? -4.639 -7.143 14.579 1.00 83.50 91 TRP A O 1
ATOM 722 N N . ASP A 1 92 ? -4.120 -8.753 16.066 1.00 74.56 92 ASP A N 1
ATOM 723 C CA . ASP A 1 92 ? -5.209 -8.484 17.011 1.00 74.56 92 ASP A CA 1
ATOM 724 C C . ASP A 1 92 ? -4.800 -7.540 18.154 1.00 74.56 92 ASP A C 1
ATOM 726 O O . ASP A 1 92 ? -5.654 -6.837 18.696 1.00 74.56 92 ASP A O 1
ATOM 730 N N . GLN A 1 93 ? -3.510 -7.419 18.495 1.00 62.62 93 GLN A N 1
ATOM 731 C CA . GLN A 1 93 ? -3.040 -6.509 19.554 1.00 62.62 93 GLN A CA 1
ATOM 732 C C . GLN A 1 93 ? -2.992 -5.021 19.156 1.00 62.62 93 GLN A C 1
ATOM 734 O O . GLN A 1 93 ? -2.193 -4.256 19.698 1.00 62.62 93 GLN A O 1
ATOM 739 N N . CYS A 1 94 ? -3.875 -4.570 18.254 1.00 58.38 94 CYS A N 1
ATOM 740 C CA . CYS A 1 94 ? -4.199 -3.162 17.951 1.00 58.38 94 CYS A CA 1
ATOM 741 C C . CYS A 1 94 ? -3.043 -2.224 17.545 1.00 58.38 94 CYS A C 1
ATOM 743 O O . CYS A 1 94 ? -3.283 -1.039 17.281 1.00 58.38 94 CYS A O 1
ATOM 745 N N . GLN A 1 95 ? -1.810 -2.720 17.499 1.00 69.44 95 GLN A N 1
ATOM 746 C CA . GLN A 1 95 ? -0.620 -1.924 17.252 1.00 69.44 95 GLN A CA 1
ATOM 747 C C . GLN A 1 95 ? -0.324 -1.843 15.767 1.00 69.44 95 GLN A C 1
ATOM 749 O O . GLN A 1 95 ? -0.074 -0.747 15.276 1.00 69.44 95 GLN A O 1
ATOM 754 N N . LEU A 1 96 ? -0.405 -2.964 15.047 1.00 84.12 96 LEU A N 1
ATOM 755 C CA . LEU A 1 96 ? -0.097 -2.988 13.627 1.00 84.12 96 LEU A CA 1
ATOM 756 C C . LEU A 1 96 ? -1.074 -2.090 12.864 1.00 84.12 96 LEU A C 1
ATOM 758 O O . LEU A 1 96 ? -2.287 -2.293 12.878 1.00 84.12 96 LEU A O 1
ATOM 762 N N . THR A 1 97 ? -0.537 -1.057 12.226 1.00 84.00 97 THR A N 1
ATOM 763 C CA . THR A 1 97 ? -1.316 -0.110 11.422 1.00 84.00 97 THR A CA 1
ATOM 764 C C . THR A 1 97 ? -1.005 -0.237 9.949 1.00 84.00 97 THR A C 1
ATOM 766 O O . THR A 1 97 ? -1.884 0.036 9.132 1.00 84.00 97 THR A O 1
ATOM 769 N N . THR A 1 98 ? 0.217 -0.659 9.621 1.00 86.81 98 THR A N 1
ATOM 770 C CA . THR A 1 98 ? 0.706 -0.724 8.249 1.00 86.81 98 THR A CA 1
ATOM 771 C C . THR A 1 98 ? 1.642 -1.914 8.064 1.00 86.81 98 THR A C 1
ATOM 773 O O . THR A 1 98 ? 2.522 -2.148 8.893 1.00 86.81 98 THR A O 1
ATOM 776 N N . VAL A 1 99 ? 1.498 -2.630 6.952 1.00 87.31 99 VAL A N 1
ATOM 777 C CA . VAL A 1 99 ? 2.423 -3.680 6.518 1.00 87.31 99 VAL A CA 1
ATOM 778 C C . VAL A 1 99 ? 2.995 -3.315 5.156 1.00 87.31 99 VAL A C 1
ATOM 780 O O . VAL A 1 99 ? 2.243 -3.014 4.232 1.00 87.31 99 VAL A O 1
ATOM 783 N N . ALA A 1 100 ? 4.319 -3.355 5.030 1.00 84.31 100 ALA A N 1
ATOM 784 C CA . ALA A 1 100 ? 4.997 -3.295 3.742 1.00 84.31 100 ALA A CA 1
ATOM 785 C C . ALA A 1 100 ? 5.317 -4.717 3.270 1.00 84.31 100 ALA A C 1
ATOM 787 O O . ALA A 1 100 ? 6.060 -5.441 3.944 1.00 84.31 100 ALA A O 1
ATOM 788 N N . TRP A 1 101 ? 4.759 -5.118 2.129 1.00 80.25 101 TRP A N 1
ATOM 789 C CA . TRP A 1 101 ? 4.909 -6.477 1.606 1.00 80.25 101 TRP A CA 1
ATOM 790 C C . TRP A 1 101 ? 4.980 -6.515 0.082 1.00 80.25 101 TRP A C 1
ATOM 792 O O . TRP A 1 101 ? 4.653 -5.541 -0.593 1.00 80.25 101 TRP A O 1
ATOM 802 N N . ASN A 1 102 ? 5.407 -7.659 -0.449 1.00 75.31 102 ASN A N 1
ATOM 803 C CA . ASN A 1 102 ? 5.254 -7.965 -1.868 1.00 75.31 102 ASN A CA 1
ATOM 804 C C . ASN A 1 102 ? 3.759 -8.141 -2.202 1.00 75.31 102 ASN A C 1
ATOM 806 O O . ASN A 1 102 ? 2.920 -8.225 -1.308 1.00 75.31 102 ASN A O 1
ATOM 810 N N . GLU A 1 103 ? 3.396 -8.199 -3.477 1.00 74.00 103 GLU A N 1
ATOM 811 C CA . GLU A 1 103 ? 2.004 -8.439 -3.868 1.00 74.00 103 GLU A CA 1
ATOM 812 C C . GLU A 1 103 ? 1.550 -9.854 -3.482 1.00 74.00 103 GLU A C 1
ATOM 814 O O . GLU A 1 103 ? 1.753 -10.823 -4.210 1.00 74.00 103 GLU A O 1
ATOM 819 N N . ASP A 1 104 ? 0.920 -9.965 -2.316 1.00 82.69 104 ASP A N 1
ATOM 820 C CA . ASP A 1 104 ? 0.242 -11.164 -1.842 1.00 82.69 104 ASP A CA 1
ATOM 821 C C . ASP A 1 104 ? -1.230 -10.818 -1.591 1.00 82.69 104 ASP A C 1
ATOM 823 O O . ASP A 1 104 ? -1.576 -10.014 -0.719 1.00 82.69 104 ASP A O 1
ATOM 827 N N . LYS A 1 105 ? -2.108 -11.422 -2.397 1.00 84.19 105 LYS A N 1
ATOM 828 C CA . LYS A 1 105 ? -3.557 -11.199 -2.336 1.00 84.19 105 LYS A CA 1
ATOM 829 C C . LYS A 1 105 ? -4.162 -11.732 -1.035 1.00 84.19 105 LYS A C 1
ATOM 831 O O . LYS A 1 105 ? -5.105 -11.130 -0.530 1.00 84.19 105 LYS A O 1
ATOM 836 N N . GLU A 1 106 ? -3.628 -12.825 -0.483 1.00 86.19 106 GLU A N 1
ATOM 837 C CA . GLU A 1 106 ? -4.090 -13.394 0.790 1.00 86.19 106 GLU A CA 1
ATOM 838 C C . GLU A 1 106 ? -3.780 -12.421 1.935 1.00 86.19 106 GLU A C 1
ATOM 840 O O . GLU A 1 106 ? -4.667 -12.082 2.725 1.00 86.19 106 GLU A O 1
ATOM 845 N N . LEU A 1 107 ? -2.551 -11.892 1.958 1.00 86.19 107 LEU A N 1
ATOM 846 C CA . LEU A 1 107 ? -2.133 -10.882 2.928 1.00 86.19 107 LEU A CA 1
ATOM 847 C C . LEU A 1 107 ? -2.977 -9.618 2.819 1.00 86.19 107 LEU A C 1
ATOM 849 O O . LEU A 1 107 ? -3.439 -9.123 3.845 1.00 86.19 107 LEU A O 1
ATOM 853 N N . LEU A 1 108 ? -3.187 -9.098 1.604 1.00 84.62 108 LEU A N 1
ATOM 854 C CA . LEU A 1 108 ? -3.961 -7.874 1.384 1.00 84.62 108 LEU A CA 1
ATOM 855 C C . LEU A 1 108 ? -5.339 -7.975 2.037 1.00 84.62 108 LEU A C 1
ATOM 857 O O . LEU A 1 108 ? -5.727 -7.119 2.833 1.00 84.62 108 LEU A O 1
ATOM 861 N N . CYS A 1 109 ? -6.046 -9.067 1.762 1.00 85.31 109 CYS A N 1
ATOM 862 C CA . CYS A 1 109 ? -7.382 -9.286 2.296 1.00 85.31 109 CYS A CA 1
ATOM 863 C C . CYS A 1 109 ? -7.368 -9.505 3.810 1.00 85.31 109 CYS A C 1
ATOM 865 O O . CYS A 1 109 ? -8.224 -8.964 4.515 1.00 85.31 109 CYS A O 1
ATOM 867 N N . HIS A 1 110 ? -6.382 -10.239 4.333 1.00 87.00 110 HIS A N 1
ATOM 868 C CA . HIS A 1 110 ? -6.236 -10.433 5.771 1.00 87.00 110 HIS A CA 1
ATOM 869 C C . HIS A 1 110 ? -5.973 -9.104 6.494 1.00 87.00 110 HIS A C 1
ATOM 871 O O . HIS A 1 110 ? -6.679 -8.764 7.442 1.00 87.00 110 HIS A O 1
ATOM 877 N N . ALA A 1 111 ? -5.017 -8.313 6.012 1.00 86.81 111 ALA A N 1
ATOM 878 C CA . ALA A 1 111 ? -4.658 -7.020 6.579 1.00 86.81 111 ALA A CA 1
ATOM 879 C C . ALA A 1 111 ? -5.838 -6.041 6.554 1.00 86.81 111 ALA A C 1
ATOM 881 O O . ALA A 1 111 ? -6.170 -5.433 7.575 1.00 86.81 111 ALA A O 1
ATOM 882 N N . HIS A 1 112 ? -6.536 -5.941 5.423 1.00 85.56 112 HIS A N 1
ATOM 883 C CA . HIS A 1 112 ? -7.706 -5.078 5.310 1.00 85.56 112 HIS A CA 1
ATOM 884 C C . HIS A 1 112 ? -8.839 -5.532 6.238 1.00 85.56 112 HIS A C 1
ATOM 886 O O . HIS A 1 112 ? -9.476 -4.682 6.860 1.00 85.56 112 HIS A O 1
ATOM 892 N N . SER A 1 113 ? -9.041 -6.844 6.435 1.00 84.12 113 SER A N 1
ATOM 893 C CA . SER A 1 113 ? -10.028 -7.363 7.404 1.00 84.12 113 SER A CA 1
ATOM 894 C C . SER A 1 113 ? -9.763 -6.913 8.846 1.00 84.12 113 SER A C 1
ATOM 896 O O . SER A 1 113 ? -10.679 -6.848 9.664 1.00 84.12 113 SER A O 1
ATOM 898 N N . LYS A 1 114 ? -8.513 -6.546 9.145 1.00 84.38 114 LYS A N 1
ATOM 899 C CA . LYS A 1 114 ? -8.047 -6.048 10.443 1.00 84.38 114 LYS A CA 1
ATOM 900 C C . LYS A 1 114 ? -7.930 -4.519 10.484 1.00 84.38 114 LYS A C 1
ATOM 902 O O . LYS A 1 114 ? -7.546 -3.952 11.505 1.00 84.38 114 LYS A O 1
ATOM 907 N N . GLY A 1 115 ? -8.259 -3.826 9.391 1.00 82.12 115 GLY A N 1
ATOM 908 C CA . GLY A 1 115 ? -8.093 -2.376 9.272 1.00 82.12 115 GLY A CA 1
ATOM 909 C C . GLY A 1 115 ? -6.624 -1.939 9.276 1.00 82.12 115 GLY A C 1
ATOM 910 O O . GLY A 1 115 ? -6.294 -0.883 9.829 1.00 82.12 115 GLY A O 1
ATOM 911 N N . VAL A 1 116 ? -5.751 -2.766 8.698 1.00 85.94 116 VAL A N 1
ATOM 912 C CA . VAL A 1 116 ? -4.315 -2.525 8.522 1.00 85.94 116 VAL A CA 1
ATOM 913 C C . VAL A 1 116 ? -4.057 -2.098 7.079 1.00 85.94 116 VAL A C 1
ATOM 915 O O . VAL A 1 116 ? -4.546 -2.729 6.149 1.00 85.94 116 VAL A O 1
ATOM 918 N N . LYS A 1 117 ? -3.284 -1.027 6.882 1.00 87.00 117 LYS A N 1
ATOM 919 C CA . LYS A 1 117 ? -2.870 -0.546 5.557 1.00 87.00 117 LYS A CA 1
ATOM 920 C C . LYS A 1 117 ? -1.820 -1.480 4.959 1.00 87.00 117 LYS A C 1
ATOM 922 O O . LYS A 1 117 ? -0.876 -1.852 5.652 1.00 87.00 117 LYS A O 1
ATOM 927 N N . VAL A 1 118 ? -1.924 -1.783 3.671 1.00 85.31 118 VAL A N 1
ATOM 928 C CA . VAL A 1 118 ? -0.866 -2.486 2.934 1.00 85.31 118 VAL A CA 1
ATOM 929 C C . VAL A 1 118 ? -0.167 -1.510 2.003 1.00 85.31 118 VAL A C 1
ATOM 931 O O . VAL A 1 118 ? -0.811 -0.750 1.285 1.00 85.31 118 VAL A O 1
ATOM 934 N N . VAL A 1 119 ? 1.161 -1.514 2.042 1.00 86.06 119 VAL A N 1
ATOM 935 C CA . VAL A 1 119 ? 2.017 -0.753 1.134 1.00 86.06 119 VAL A CA 1
ATOM 936 C C . VAL A 1 119 ? 2.814 -1.751 0.312 1.00 86.06 119 VAL A C 1
ATOM 938 O O . VAL A 1 119 ? 3.493 -2.616 0.871 1.00 86.06 119 VAL A O 1
ATOM 941 N N . VAL A 1 120 ? 2.731 -1.633 -1.012 1.00 82.19 120 VAL A N 1
ATOM 942 C CA . VAL A 1 120 ? 3.536 -2.465 -1.907 1.00 82.19 120 VAL A CA 1
ATOM 943 C C . VAL A 1 120 ? 4.998 -2.082 -1.736 1.00 82.19 120 VAL A C 1
ATOM 945 O O . VAL A 1 120 ? 5.386 -0.915 -1.829 1.00 82.19 120 VAL A O 1
ATOM 948 N N . LYS A 1 121 ? 5.817 -3.083 -1.444 1.00 78.56 121 LYS A N 1
ATOM 949 C CA . LYS A 1 121 ? 7.262 -2.948 -1.377 1.00 78.56 121 LYS A CA 1
ATOM 950 C C . LYS A 1 121 ? 7.830 -3.058 -2.792 1.00 78.56 121 LYS A C 1
ATOM 952 O O . LYS A 1 121 ? 7.686 -4.094 -3.431 1.00 78.56 121 LYS A O 1
ATOM 957 N N . HIS A 1 122 ? 8.548 -2.029 -3.232 1.00 78.06 122 HIS A N 1
ATOM 958 C CA . HIS A 1 122 ? 9.361 -2.074 -4.446 1.00 78.06 122 HIS A CA 1
ATOM 959 C C . HIS A 1 122 ? 10.830 -1.835 -4.121 1.00 78.06 122 HIS A C 1
ATOM 961 O O . HIS A 1 122 ? 11.163 -1.004 -3.275 1.00 78.06 122 HIS A O 1
ATOM 967 N N . ASN A 1 123 ? 11.697 -2.542 -4.839 1.00 79.88 123 ASN A N 1
ATOM 968 C CA . ASN A 1 123 ? 13.136 -2.328 -4.829 1.00 79.88 123 ASN A CA 1
ATOM 969 C C . ASN A 1 123 ? 13.580 -1.807 -6.200 1.00 79.88 123 ASN A C 1
ATOM 971 O O . ASN A 1 123 ? 12.984 -2.142 -7.225 1.00 79.88 123 ASN A O 1
ATOM 975 N N . PHE A 1 124 ? 14.623 -0.980 -6.206 1.00 83.75 124 PHE A N 1
ATOM 976 C CA . PHE A 1 124 ? 15.364 -0.630 -7.413 1.00 83.75 124 PHE A CA 1
ATOM 977 C C . PHE A 1 124 ? 16.625 -1.493 -7.423 1.00 83.75 124 PHE A C 1
ATOM 979 O O . PHE A 1 124 ? 17.564 -1.194 -6.687 1.00 83.75 124 PHE A O 1
ATOM 986 N N . ASP A 1 125 ? 16.614 -2.589 -8.180 1.00 83.69 125 ASP A N 1
ATOM 987 C CA . ASP A 1 125 ? 17.686 -3.591 -8.108 1.00 83.69 125 ASP A CA 1
ATOM 988 C C . ASP A 1 125 ? 19.022 -3.048 -8.659 1.00 83.69 125 ASP A C 1
ATOM 990 O O . ASP A 1 125 ? 20.069 -3.242 -8.040 1.00 83.69 125 ASP A O 1
ATOM 994 N N . ASP A 1 126 ? 18.982 -2.260 -9.739 1.00 87.19 126 ASP A N 1
ATOM 995 C CA . ASP A 1 126 ? 20.162 -1.663 -10.385 1.00 87.19 126 ASP A CA 1
ATOM 996 C C . ASP A 1 126 ? 20.530 -0.299 -9.777 1.00 87.19 126 ASP A C 1
ATOM 998 O O . ASP A 1 126 ? 20.447 0.747 -10.419 1.00 87.19 126 ASP A O 1
ATOM 1002 N N . VAL A 1 127 ? 20.884 -0.260 -8.492 1.00 88.94 127 VAL A N 1
ATOM 1003 C CA . VAL A 1 127 ? 21.111 1.001 -7.749 1.00 88.94 127 VAL A CA 1
ATOM 1004 C C . VAL A 1 127 ? 22.109 1.971 -8.409 1.00 88.94 127 VAL A C 1
ATOM 1006 O O . VAL A 1 127 ? 22.019 3.182 -8.204 1.00 88.94 127 VAL A O 1
ATOM 1009 N N . ASP A 1 128 ? 23.036 1.472 -9.226 1.00 93.50 128 ASP A N 1
ATOM 1010 C CA . ASP A 1 128 ? 23.976 2.262 -10.029 1.00 93.50 128 ASP A CA 1
ATOM 1011 C C . ASP A 1 128 ? 23.287 3.071 -11.144 1.00 93.50 128 ASP A C 1
ATOM 1013 O O . ASP A 1 128 ? 23.762 4.143 -11.526 1.00 93.50 128 ASP A O 1
ATOM 1017 N N . GLN A 1 129 ? 22.122 2.618 -11.610 1.00 92.06 129 GLN A N 1
ATOM 1018 C CA . GLN A 1 129 ? 21.291 3.289 -12.608 1.00 92.06 129 GLN A CA 1
ATOM 1019 C C . GLN A 1 129 ? 20.315 4.305 -12.003 1.00 92.06 129 GLN A C 1
ATOM 1021 O O . GLN A 1 129 ? 19.569 4.947 -12.739 1.00 92.06 129 GLN A O 1
ATOM 1026 N N . LEU A 1 130 ? 20.320 4.537 -10.687 1.00 87.50 130 LEU A N 1
ATOM 1027 C CA . LEU A 1 130 ? 19.361 5.456 -10.055 1.00 87.50 130 LEU A CA 1
ATOM 1028 C C . LEU A 1 130 ? 19.465 6.903 -10.590 1.00 87.50 130 LEU A C 1
ATOM 1030 O O . LEU A 1 130 ? 18.469 7.635 -10.684 1.00 87.50 130 LEU A O 1
ATOM 1034 N N . CYS A 1 131 ? 20.674 7.312 -10.986 1.00 92.88 131 CYS A N 1
ATOM 1035 C CA . CYS A 1 131 ? 20.942 8.608 -11.614 1.00 92.88 131 CYS A CA 1
ATOM 1036 C C . CYS A 1 131 ? 20.541 8.658 -13.101 1.00 92.88 131 CYS A C 1
ATOM 1038 O O . CYS A 1 131 ? 20.439 9.748 -13.667 1.00 92.88 131 CYS A O 1
ATOM 1040 N N . ASN A 1 132 ? 20.281 7.511 -13.732 1.00 95.19 132 ASN A N 1
ATOM 1041 C CA . ASN A 1 132 ? 19.820 7.414 -15.110 1.00 95.19 132 ASN A CA 1
ATOM 1042 C C . ASN A 1 132 ? 18.314 7.715 -15.177 1.00 95.19 132 ASN A C 1
ATOM 1044 O O . ASN A 1 132 ? 17.475 6.988 -14.646 1.00 95.19 132 ASN A O 1
ATOM 1048 N N . ILE A 1 133 ? 17.964 8.824 -15.833 1.00 9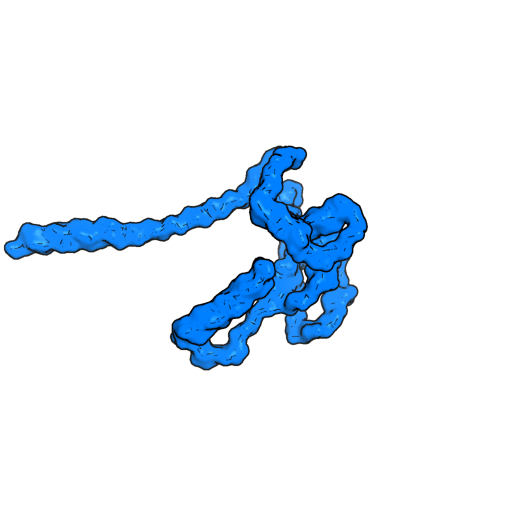4.44 133 ILE A N 1
ATOM 1049 C CA . ILE A 1 133 ? 16.576 9.292 -15.944 1.00 94.44 133 ILE A CA 1
ATOM 1050 C C . ILE A 1 133 ? 15.701 8.271 -16.680 1.00 94.44 133 ILE A C 1
ATOM 1052 O O . ILE A 1 133 ? 14.559 8.066 -16.277 1.00 94.44 133 ILE A O 1
ATOM 1056 N N . THR A 1 134 ? 16.225 7.627 -17.725 1.00 94.56 134 THR A N 1
ATOM 1057 C CA . THR A 1 134 ? 15.476 6.629 -18.497 1.00 94.56 134 THR A CA 1
ATOM 1058 C C . THR A 1 134 ? 15.169 5.413 -17.632 1.00 94.56 134 THR A C 1
ATOM 1060 O O . THR A 1 134 ? 13.999 5.077 -17.475 1.00 94.56 134 THR A O 1
ATOM 1063 N N . ALA A 1 135 ? 16.186 4.851 -16.970 1.00 90.44 135 ALA A N 1
ATOM 1064 C CA . ALA A 1 135 ? 16.013 3.698 -16.084 1.00 90.44 135 ALA A CA 1
ATOM 1065 C C . ALA A 1 135 ? 15.022 3.992 -14.945 1.00 90.44 135 ALA A C 1
ATOM 1067 O O . ALA A 1 135 ? 14.156 3.181 -14.626 1.00 90.44 135 ALA A O 1
ATOM 1068 N N . ARG A 1 136 ? 15.084 5.197 -14.361 1.00 91.12 136 ARG A N 1
ATOM 1069 C CA . ARG A 1 136 ? 14.142 5.605 -13.313 1.00 91.12 136 ARG A CA 1
ATOM 1070 C C . ARG A 1 136 ? 12.712 5.749 -13.828 1.00 91.12 136 ARG A C 1
ATOM 1072 O O . ARG A 1 136 ? 11.784 5.339 -13.139 1.00 91.12 136 ARG A O 1
ATOM 1079 N N . ASN A 1 137 ? 12.520 6.322 -15.013 1.00 91.44 137 ASN A N 1
ATOM 1080 C CA . ASN A 1 137 ? 11.188 6.465 -15.599 1.00 91.44 137 ASN A CA 1
ATOM 1081 C C . ASN A 1 137 ? 10.574 5.103 -15.942 1.00 91.44 137 ASN A C 1
ATOM 1083 O O . ASN A 1 137 ? 9.392 4.895 -15.685 1.00 91.44 137 ASN A O 1
ATOM 1087 N N . GLU A 1 138 ? 11.372 4.177 -16.473 1.00 89.94 138 GLU A N 1
ATOM 1088 C CA . GLU A 1 138 ? 10.943 2.803 -16.750 1.00 89.94 138 GLU A CA 1
ATOM 1089 C C . GLU A 1 138 ? 10.549 2.079 -15.458 1.00 89.94 138 GLU A C 1
ATOM 1091 O O . GLU A 1 138 ? 9.452 1.529 -15.371 1.00 89.94 138 GLU A O 1
ATOM 1096 N N . TRP A 1 139 ? 11.378 2.168 -14.414 1.00 86.19 139 TRP A N 1
ATOM 1097 C CA . TRP A 1 139 ? 11.071 1.592 -13.103 1.00 86.19 139 TRP A CA 1
ATOM 1098 C C . TRP A 1 139 ? 9.779 2.161 -12.492 1.00 86.19 139 TRP A C 1
ATOM 1100 O O . TRP A 1 139 ? 8.952 1.402 -11.989 1.00 86.19 139 TRP A O 1
ATOM 1110 N N . ILE A 1 140 ? 9.553 3.480 -12.592 1.00 85.25 140 ILE A N 1
ATOM 1111 C CA . ILE A 1 140 ? 8.307 4.122 -12.132 1.00 85.25 140 ILE A CA 1
ATOM 1112 C C . ILE A 1 140 ? 7.099 3.601 -12.914 1.00 85.25 140 ILE A C 1
ATOM 1114 O O . ILE A 1 140 ? 6.052 3.372 -12.318 1.00 85.25 140 ILE A O 1
ATOM 1118 N N . GLN A 1 141 ? 7.213 3.422 -14.232 1.00 83.19 141 GLN A N 1
ATOM 1119 C CA . GLN A 1 141 ? 6.104 2.914 -15.040 1.00 83.19 141 GLN A CA 1
ATOM 1120 C C . GLN A 1 141 ? 5.757 1.473 -14.669 1.00 83.19 141 GLN A C 1
ATOM 1122 O O . GLN A 1 141 ? 4.580 1.162 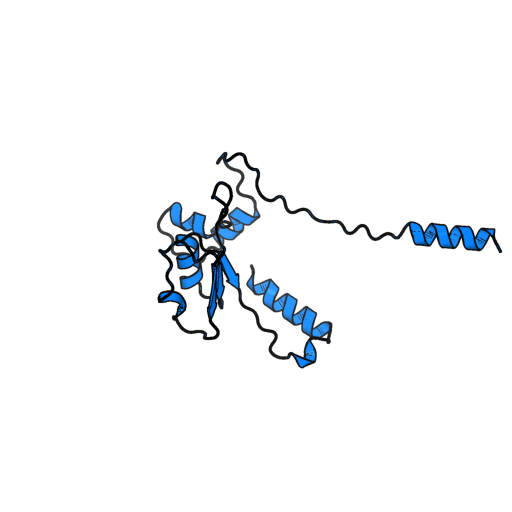-14.510 1.00 83.19 141 GLN A O 1
ATOM 1127 N N . VAL A 1 142 ? 6.761 0.617 -14.466 1.00 75.31 142 VAL A N 1
ATOM 1128 C CA . VAL A 1 142 ? 6.551 -0.777 -14.052 1.00 75.31 142 VAL A CA 1
ATOM 1129 C C . VAL A 1 142 ? 5.939 -0.852 -12.650 1.00 75.31 142 VAL A C 1
ATOM 1131 O O . VAL A 1 142 ? 4.934 -1.535 -12.470 1.00 75.31 142 VAL A O 1
ATOM 1134 N N . GLY A 1 143 ? 6.477 -0.108 -11.677 1.00 63.53 143 GLY A N 1
ATOM 1135 C CA . GLY A 1 143 ? 5.918 -0.057 -10.319 1.00 63.53 143 GLY A CA 1
ATOM 1136 C C . GLY A 1 143 ? 4.545 0.628 -10.247 1.00 63.53 143 GLY A C 1
ATOM 1137 O O . GLY A 1 143 ? 3.707 0.270 -9.428 1.00 63.53 143 GLY A O 1
ATOM 1138 N N . GLY A 1 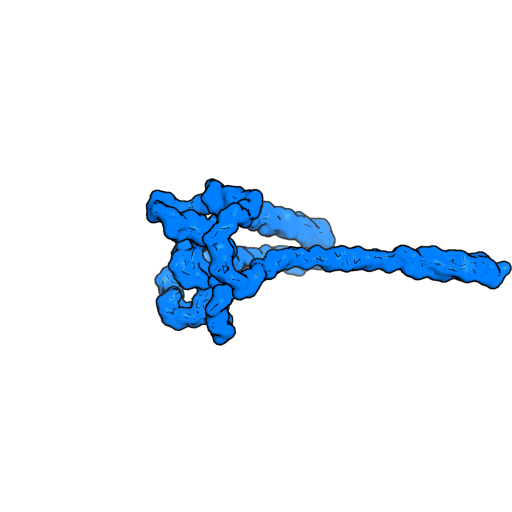144 ? 4.274 1.590 -11.132 1.00 57.06 144 GLY A N 1
ATOM 1139 C CA . GLY A 1 144 ? 2.982 2.270 -11.239 1.00 57.06 144 GLY A CA 1
ATOM 1140 C C . GLY A 1 144 ? 1.886 1.404 -11.865 1.00 57.06 144 GLY A C 1
ATOM 1141 O O . GLY A 1 144 ? 0.742 1.464 -11.425 1.00 57.06 144 GLY A O 1
ATOM 1142 N N . LEU A 1 145 ? 2.231 0.564 -12.846 1.00 46.78 145 LEU A N 1
ATOM 1143 C CA . LEU A 1 145 ? 1.308 -0.389 -13.479 1.00 46.78 145 LEU A CA 1
ATOM 1144 C C . LEU A 1 145 ? 0.847 -1.499 -12.524 1.00 46.78 145 LEU A C 1
ATOM 1146 O O . LEU A 1 145 ? -0.221 -2.062 -12.729 1.00 46.78 145 LEU A O 1
ATOM 1150 N N . MET A 1 146 ? 1.625 -1.785 -11.481 1.00 40.81 146 MET A N 1
ATOM 1151 C CA . MET A 1 146 ? 1.290 -2.751 -10.432 1.00 40.81 146 MET A CA 1
ATOM 1152 C C . MET A 1 146 ? 0.307 -2.203 -9.375 1.00 40.81 146 MET A C 1
ATOM 1154 O O . MET A 1 146 ? -0.257 -2.965 -8.594 1.00 40.81 146 MET A O 1
ATOM 1158 N N . MET A 1 147 ? 0.051 -0.887 -9.358 1.00 39.34 147 MET A N 1
ATOM 1159 C CA . MET A 1 147 ? -0.897 -0.240 -8.436 1.00 39.34 147 MET A CA 1
ATOM 1160 C C . MET A 1 147 ? -2.343 -0.143 -8.975 1.00 39.34 147 MET A C 1
ATOM 1162 O O . MET A 1 147 ? -3.182 0.509 -8.342 1.00 39.34 147 MET A O 1
ATOM 1166 N N . HIS A 1 148 ? -2.649 -0.757 -10.125 1.00 33.94 148 HIS A N 1
ATOM 1167 C CA . HIS A 1 148 ? -3.969 -0.720 -10.774 1.00 33.94 148 HIS A CA 1
ATOM 1168 C C . HIS A 1 148 ? -4.632 -2.091 -10.899 1.00 33.94 148 HIS A C 1
ATOM 1170 O O . HIS A 1 148 ? -3.968 -3.043 -11.362 1.00 33.94 148 HIS A O 1
#

InterPro domains:
  IPR051887 Glycosyl Hydrolase 18 Domain-Containing Protein [PTHR46290] (32-141)

Secondary structure (DSSP, 8-state):
-HHHHHHHHHHHHS--------------TT----S---HHHHHHHHT--S---SHHHHGGGS----TTSPP---EEEE-SSSSGGGGGS-SSSS-EEEEEESS-HHHHHHHHHTT-EEEE----S-GGGTT-HHHHHHHHHHHHHTT-

Radius of gyration: 22.38 Å; chains: 1; bounding box: 49×67×43 Å

Sequence (148 aa):
MLLSVAIAVLLQLVVTRECVSQTVPLYDVQGFFVDLMTHEDRARLRACPCPNSGDLITSLCLPVDFAGKKPRKEVFAFSVAADDRWKHYDWDQCQLTTVAWNEDKELLCHAHSKGVKVVVKHNFDDVDQLCNITARNEWIQVGGLMMH